Protein AF-A0A2V8S4T9-F1 (afdb_monomer)

Sequence (110 aa):
MSERDDIFDELIGADTDDTDEFEDEPEEDDDAETLALRTVVLRKREMIALLGLKHTTRGSMIVHVDPRQTLPVAKTYEDMDEAAHWFRRSLATSLDNGWRIVYDGAPLVG

Nearest PDB structures (foldseek):
  2fbl-assembly1_B  TM=5.834E-01  e=3.759E-01  Nitrosomonas europaea
  6hxv-assembly1_B  TM=7.032E-01  e=4.446E+00  Danio rerio
  4kr1-assembly1_A  TM=4.570E-01  e=1.695E+00  Saccharomyces cerevisiae S288C
  6dj8-assembly1_B  TM=3.539E-01  e=1.801E+00  Borreliella burgdorferi B31

Secondary structure (DSSP, 8-state):
--TTSHHHHHHH-SS--------------TT--EEEEEEEEEEETTEEEEEEEEEETTEEEEEEE-TTSSS-EEEEES-HHHHHHHHHHHHHHHHHTT-EEEEEESPP--

pLDDT: mean 81.59, std 20.74, range [39.41, 98.31]

Solvent-accessible surface area (backbone atoms only — not comparable to full-atom values): 6742 Å² total; per-residue (Å²): 137,69,87,68,64,50,62,62,46,63,77,69,62,82,81,80,75,93,71,97,75,94,80,75,75,79,74,81,67,85,79,57,54,75,75,47,59,41,32,32,34,32,37,44,91,96,44,63,29,40,44,36,40,42,33,36,80,81,24,17,36,41,39,38,41,47,81,90,46,97,61,71,47,74,49,78,32,75,45,60,68,60,44,54,50,53,50,53,48,56,49,52,54,40,43,77,71,61,35,38,81,80,42,76,42,62,76,89,82,132

Structure (mmCIF, N/CA/C/O backbone):
data_AF-A0A2V8S4T9-F1
#
_entry.id   AF-A0A2V8S4T9-F1
#
loop_
_atom_site.group_PDB
_atom_site.id
_atom_site.type_symbol
_atom_site.label_atom_id
_atom_site.label_alt_id
_atom_site.label_comp_id
_atom_site.label_asym_id
_atom_site.label_entity_id
_atom_site.label_seq_id
_atom_site.pdbx_PDB_ins_code
_atom_site.Cartn_x
_atom_site.Cartn_y
_atom_site.Cartn_z
_atom_site.occupancy
_atom_site.B_iso_or_equiv
_atom_site.auth_seq_id
_atom_site.auth_comp_id
_atom_site.auth_asym_id
_atom_site.auth_atom_id
_atom_site.pdbx_PDB_model_num
ATOM 1 N N . MET A 1 1 ? 6.998 11.616 25.279 1.00 40.19 1 MET A N 1
ATOM 2 C CA . MET A 1 1 ? 6.702 12.159 23.940 1.00 40.19 1 MET A CA 1
ATOM 3 C C . MET A 1 1 ? 7.511 11.295 23.000 1.00 40.19 1 MET A C 1
ATOM 5 O O . MET A 1 1 ? 8.685 11.106 23.274 1.00 40.19 1 MET A O 1
ATOM 9 N N . SER A 1 2 ? 6.817 10.527 22.165 1.00 47.06 2 SER A N 1
ATOM 10 C CA . SER A 1 2 ? 7.285 9.240 21.642 1.00 47.06 2 SER A CA 1
ATOM 11 C C . SER A 1 2 ? 8.045 9.440 20.336 1.00 47.06 2 SER A C 1
ATOM 13 O O . SER A 1 2 ? 7.452 9.951 19.399 1.00 47.06 2 SER A O 1
ATOM 15 N N . GLU A 1 3 ? 9.265 8.909 20.259 1.00 48.66 3 GLU A N 1
ATOM 16 C CA . GLU A 1 3 ? 10.165 8.812 19.085 1.00 48.66 3 GLU A CA 1
ATOM 17 C C . GLU A 1 3 ? 9.567 8.039 17.873 1.00 48.66 3 GLU A C 1
ATOM 19 O O . GLU A 1 3 ? 10.285 7.520 17.027 1.00 48.66 3 GLU A O 1
ATOM 24 N N . ARG A 1 4 ? 8.239 7.847 17.817 1.00 49.25 4 ARG A N 1
ATOM 25 C CA . ARG A 1 4 ? 7.522 7.054 16.795 1.00 49.25 4 ARG A CA 1
ATOM 26 C C . ARG A 1 4 ? 6.789 7.898 15.764 1.00 49.25 4 ARG A C 1
ATOM 28 O O . ARG A 1 4 ? 6.525 7.379 14.684 1.00 49.25 4 ARG A O 1
ATOM 35 N N . ASP A 1 5 ? 6.449 9.136 16.110 1.00 47.00 5 ASP A N 1
ATOM 36 C CA . ASP A 1 5 ? 5.884 10.088 15.150 1.00 47.00 5 ASP A CA 1
ATOM 37 C C . ASP A 1 5 ? 7.003 10.670 14.262 1.00 47.00 5 ASP A C 1
ATOM 39 O O . ASP A 1 5 ? 6.775 10.962 13.092 1.00 47.00 5 ASP A O 1
ATOM 43 N N . ASP A 1 6 ? 8.246 10.660 14.759 1.00 48.34 6 ASP A N 1
ATOM 44 C CA . ASP A 1 6 ? 9.423 11.156 14.043 1.00 48.34 6 ASP A CA 1
ATOM 45 C C . ASP A 1 6 ? 9.797 10.301 12.821 1.00 48.34 6 ASP A C 1
ATOM 47 O O . ASP A 1 6 ? 10.303 10.834 11.853 1.00 48.34 6 ASP A O 1
ATOM 51 N N . ILE A 1 7 ? 9.514 8.992 12.781 1.00 57.38 7 ILE A N 1
ATOM 52 C CA . ILE A 1 7 ? 9.980 8.131 11.667 1.00 57.38 7 ILE A CA 1
ATOM 53 C C . ILE A 1 7 ? 9.229 8.411 10.354 1.00 57.38 7 ILE A C 1
ATOM 55 O O . ILE A 1 7 ? 9.786 8.236 9.270 1.00 57.38 7 ILE A O 1
ATOM 59 N N . PHE A 1 8 ? 7.957 8.813 10.433 1.00 53.16 8 PHE A N 1
ATOM 60 C CA . PHE A 1 8 ? 7.180 9.179 9.246 1.00 53.16 8 PHE A CA 1
ATOM 61 C C . PHE A 1 8 ? 7.429 10.634 8.839 1.00 53.16 8 PHE A C 1
ATOM 63 O O . PHE A 1 8 ? 7.501 10.893 7.641 1.00 53.16 8 PHE A O 1
ATOM 70 N N . ASP A 1 9 ? 7.653 11.537 9.797 1.00 53.22 9 ASP A N 1
ATOM 71 C CA . ASP A 1 9 ? 8.036 12.926 9.516 1.00 53.22 9 ASP A CA 1
ATOM 72 C C . ASP A 1 9 ? 9.494 13.047 9.028 1.00 53.22 9 ASP A C 1
ATOM 74 O O . ASP A 1 9 ? 9.771 13.830 8.131 1.00 53.22 9 ASP A O 1
ATOM 78 N N . GLU A 1 10 ? 10.431 12.231 9.510 1.00 49.25 10 GLU A N 1
ATOM 79 C CA . GLU A 1 10 ? 11.843 12.224 9.081 1.00 49.25 10 GLU A CA 1
ATOM 80 C C . GLU A 1 10 ? 12.016 11.633 7.671 1.00 49.25 10 GLU A C 1
ATOM 82 O O . GLU A 1 10 ? 12.895 12.048 6.920 1.00 49.25 10 GLU A O 1
ATOM 87 N N . LEU A 1 11 ? 11.149 10.697 7.266 1.00 55.53 11 LEU A N 1
ATOM 88 C CA . LEU A 1 11 ? 11.171 10.105 5.922 1.00 55.53 11 LEU A CA 1
ATOM 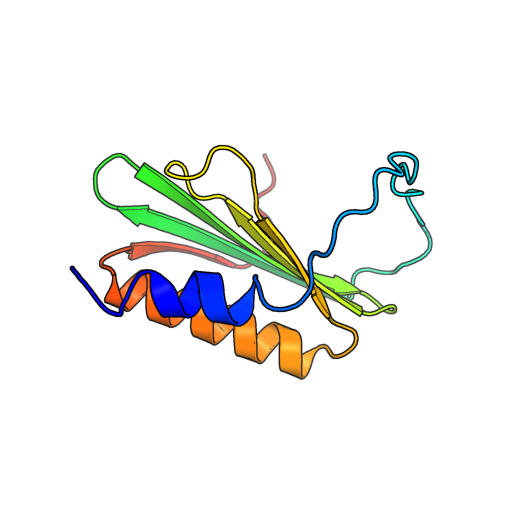89 C C . LEU A 1 11 ? 10.446 10.968 4.868 1.00 55.53 11 LEU A C 1
ATOM 91 O O . LEU A 1 11 ? 10.601 10.722 3.669 1.00 55.53 11 LEU A O 1
ATOM 95 N N . ILE A 1 12 ? 9.631 11.937 5.304 1.00 56.91 12 ILE A N 1
ATOM 96 C CA . ILE A 1 12 ? 8.766 12.765 4.441 1.00 56.91 12 ILE A CA 1
ATOM 97 C C . ILE A 1 12 ? 9.119 14.266 4.515 1.00 56.91 12 ILE A C 1
ATOM 99 O O . ILE A 1 12 ? 8.806 14.998 3.585 1.00 56.91 12 ILE A O 1
ATOM 103 N N . GLY A 1 13 ? 9.811 14.732 5.557 1.00 47.34 13 GLY A N 1
ATOM 104 C CA . GLY A 1 13 ? 9.992 16.154 5.883 1.00 47.34 13 GLY A CA 1
ATOM 105 C C . GLY A 1 13 ? 11.403 16.730 5.721 1.00 47.34 13 GLY A C 1
ATOM 106 O O . GLY A 1 13 ? 11.688 17.768 6.310 1.00 47.34 13 GLY A O 1
ATOM 107 N N . ALA A 1 14 ? 12.293 16.103 4.949 1.00 45.88 14 ALA A N 1
ATOM 108 C CA . ALA A 1 14 ? 13.651 16.611 4.708 1.00 45.88 14 ALA A CA 1
ATOM 109 C C . ALA A 1 14 ? 13.870 17.108 3.262 1.00 45.88 14 ALA A C 1
ATOM 111 O O . ALA A 1 14 ? 14.856 16.722 2.648 1.00 45.88 14 ALA A O 1
ATOM 112 N N . ASP A 1 15 ? 12.913 17.877 2.717 1.00 42.41 15 ASP A N 1
ATOM 113 C CA . ASP A 1 15 ? 13.105 18.952 1.710 1.00 42.41 15 ASP A CA 1
ATOM 114 C C . ASP A 1 15 ? 11.741 19.444 1.174 1.00 42.41 15 ASP A C 1
ATOM 116 O O . ASP A 1 15 ? 11.355 19.201 0.034 1.00 42.41 15 ASP A O 1
ATOM 120 N N . THR A 1 16 ? 10.981 20.160 2.000 1.00 48.69 16 THR A N 1
ATOM 121 C CA . THR A 1 16 ? 9.928 21.061 1.492 1.00 48.69 16 THR A CA 1
ATOM 122 C C . THR A 1 16 ? 10.240 22.453 2.004 1.00 48.69 16 THR A C 1
ATOM 124 O O . THR A 1 16 ? 9.690 22.899 3.009 1.00 48.69 16 THR A O 1
ATOM 127 N N . ASP A 1 17 ? 11.216 23.077 1.345 1.00 40.94 17 ASP A N 1
ATOM 128 C CA . ASP A 1 17 ? 11.413 24.522 1.371 1.00 40.94 17 ASP A CA 1
ATOM 129 C C . ASP A 1 17 ? 10.325 25.162 0.493 1.00 40.94 17 ASP A C 1
ATOM 131 O O . ASP A 1 17 ? 9.975 24.640 -0.571 1.00 40.94 17 ASP A O 1
ATOM 135 N N . ASP A 1 18 ? 9.755 26.255 0.988 1.00 48.62 18 ASP A N 1
ATOM 136 C CA . ASP A 1 18 ? 8.637 26.998 0.411 1.00 48.62 18 ASP A CA 1
ATOM 137 C C . ASP A 1 18 ? 8.810 27.272 -1.096 1.00 48.62 18 ASP A C 1
ATOM 139 O O . ASP A 1 18 ? 9.625 28.101 -1.503 1.00 48.62 18 ASP A O 1
ATOM 143 N N . THR A 1 19 ? 7.975 26.650 -1.933 1.00 39.41 19 THR A N 1
ATOM 144 C CA . THR A 1 19 ? 7.653 27.160 -3.275 1.00 39.41 19 THR A CA 1
ATOM 145 C C . THR A 1 19 ? 6.160 26.997 -3.559 1.00 39.41 19 THR A C 1
ATOM 147 O O . THR A 1 19 ? 5.669 25.927 -3.908 1.00 39.41 19 THR A O 1
ATOM 150 N N . ASP A 1 20 ? 5.436 28.105 -3.382 1.00 53.03 20 ASP A N 1
ATOM 151 C CA . ASP A 1 20 ? 4.157 28.382 -4.032 1.00 53.03 20 ASP A CA 1
ATOM 152 C C . ASP A 1 20 ? 4.344 28.347 -5.562 1.00 53.03 20 ASP A C 1
ATOM 154 O O . ASP A 1 20 ? 4.781 29.330 -6.158 1.00 53.03 20 ASP A O 1
ATOM 158 N N . GLU A 1 21 ? 3.988 27.232 -6.198 1.00 43.72 21 GLU A N 1
ATOM 159 C CA . GLU A 1 21 ? 3.552 27.178 -7.600 1.00 43.72 21 GLU A CA 1
ATOM 160 C C . GLU A 1 21 ? 2.604 25.976 -7.769 1.00 43.72 21 GLU A C 1
ATOM 162 O O . GLU A 1 21 ? 2.990 24.851 -8.072 1.00 43.72 21 GLU A O 1
ATOM 167 N N . PHE A 1 22 ? 1.321 26.211 -7.482 1.00 54.59 22 PHE A N 1
ATOM 168 C CA . PHE A 1 22 ? 0.238 25.332 -7.911 1.00 54.59 22 PHE A CA 1
ATOM 169 C C . PHE A 1 22 ? -0.040 25.607 -9.390 1.00 54.59 22 PHE A C 1
ATOM 171 O O . PHE A 1 22 ? -0.603 26.654 -9.686 1.00 54.59 22 PHE A O 1
ATOM 178 N N . GLU A 1 23 ? 0.326 24.681 -10.277 1.00 49.75 23 GLU A N 1
ATOM 179 C CA . GLU A 1 23 ? -0.395 24.336 -11.519 1.00 49.75 23 GLU A CA 1
ATOM 180 C C . GLU A 1 23 ? 0.358 23.210 -12.253 1.00 49.75 23 GLU A C 1
ATOM 182 O O . GLU A 1 23 ? 0.914 23.405 -13.322 1.00 49.75 23 GLU A O 1
ATOM 187 N N . ASP A 1 24 ? 0.353 22.008 -11.680 1.00 50.53 24 ASP A N 1
ATOM 188 C CA . ASP A 1 24 ? 0.405 20.790 -12.491 1.00 50.53 24 ASP A CA 1
ATOM 189 C C . ASP A 1 24 ? -0.897 20.040 -12.196 1.00 50.53 24 ASP A C 1
ATOM 191 O O . ASP A 1 24 ? -1.013 19.281 -11.228 1.00 50.53 24 ASP A O 1
ATOM 195 N N . GLU A 1 25 ? -1.933 20.308 -12.998 1.00 50.50 25 GLU A N 1
ATOM 196 C CA . GLU A 1 25 ? -2.965 19.291 -13.189 1.00 50.50 25 GLU A CA 1
ATOM 197 C C . GLU A 1 25 ? -2.221 18.034 -13.654 1.00 50.50 25 GLU A C 1
ATOM 199 O O . GLU A 1 25 ? -1.438 18.135 -14.600 1.00 50.50 25 GLU A O 1
ATOM 204 N N . PRO A 1 26 ? -2.381 16.867 -13.003 1.00 51.97 26 PRO A N 1
ATOM 205 C CA . PRO A 1 26 ? -1.759 15.664 -13.516 1.00 51.97 26 PRO A CA 1
ATOM 206 C C . PRO A 1 26 ? -2.346 15.433 -14.905 1.00 51.97 26 PRO A C 1
ATOM 208 O O . PRO A 1 26 ? -3.514 15.058 -15.021 1.00 51.97 26 PRO A O 1
ATOM 211 N N . GLU A 1 27 ? -1.557 15.695 -15.950 1.00 51.06 27 GLU A N 1
ATOM 212 C CA . GLU A 1 27 ? -1.869 15.209 -17.283 1.00 51.06 27 GLU A CA 1
ATOM 213 C C . GLU A 1 27 ? -2.131 13.711 -17.110 1.00 51.06 27 GLU A C 1
ATOM 215 O O . GLU A 1 27 ? -1.272 12.965 -16.623 1.00 51.06 27 GLU A O 1
ATOM 220 N N . GLU A 1 28 ? -3.360 13.274 -17.397 1.00 51.06 28 GLU A N 1
ATOM 221 C CA . GLU A 1 28 ? -3.661 11.856 -17.539 1.00 51.06 28 GLU A CA 1
ATOM 222 C C . GLU A 1 28 ? -2.854 11.375 -18.744 1.00 51.06 28 GLU A C 1
ATOM 224 O O . GLU A 1 28 ? -3.297 11.416 -19.889 1.00 51.06 28 GLU A O 1
ATOM 229 N N . ASP A 1 29 ? -1.605 11.008 -18.476 1.00 47.97 29 ASP A N 1
ATOM 230 C CA . ASP A 1 29 ? -0.649 10.523 -19.454 1.00 47.97 29 ASP A CA 1
ATOM 231 C C . ASP A 1 29 ? -1.047 9.067 -19.765 1.00 47.97 29 ASP A C 1
ATOM 233 O O . ASP A 1 29 ? -0.519 8.094 -19.210 1.00 47.97 29 ASP A O 1
ATOM 237 N N . ASP A 1 30 ? -2.091 8.948 -20.591 1.00 54.88 30 ASP A N 1
ATOM 238 C CA . ASP A 1 30 ? -2.887 7.750 -20.912 1.00 54.88 30 ASP A CA 1
ATOM 239 C C . ASP A 1 30 ? -2.073 6.643 -21.632 1.00 54.88 30 ASP A C 1
ATOM 241 O O . ASP A 1 30 ? -2.577 5.561 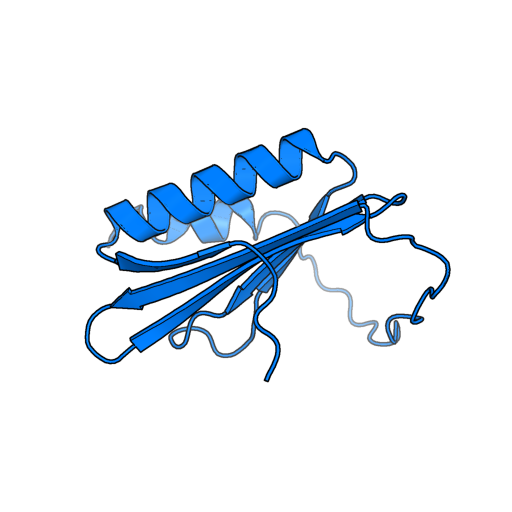-21.929 1.00 54.88 30 ASP A O 1
ATOM 245 N N . ASP A 1 31 ? -0.775 6.878 -21.864 1.00 60.25 31 ASP A N 1
ATOM 246 C CA . ASP A 1 31 ? 0.158 5.956 -22.524 1.00 60.25 31 ASP A CA 1
ATOM 247 C C . ASP A 1 31 ? 0.920 5.032 -21.546 1.00 60.25 31 ASP A C 1
ATOM 249 O O . ASP A 1 31 ? 1.611 4.094 -21.962 1.00 60.25 31 ASP A O 1
ATOM 253 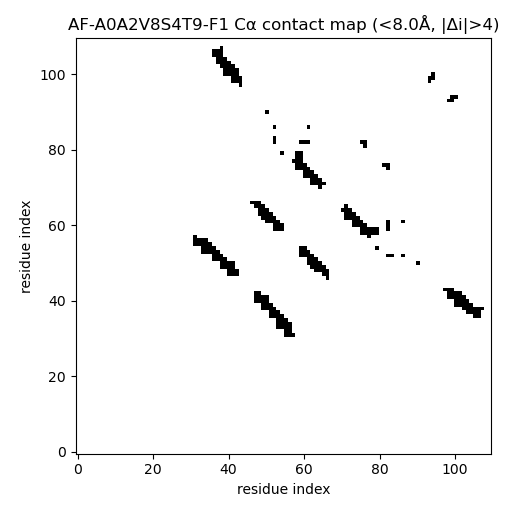N N . ALA A 1 32 ? 0.838 5.265 -20.230 1.00 68.38 32 ALA A N 1
ATOM 254 C CA . ALA A 1 32 ? 1.533 4.438 -19.241 1.00 68.38 32 ALA A CA 1
ATOM 255 C C . ALA A 1 32 ? 0.777 3.125 -18.956 1.00 68.38 32 ALA A C 1
ATOM 257 O O . ALA A 1 32 ? -0.086 3.048 -18.076 1.00 68.38 32 ALA A O 1
ATOM 258 N N . GLU A 1 33 ? 1.150 2.056 -19.662 1.00 83.25 33 GLU A N 1
ATOM 259 C CA . GLU A 1 33 ? 0.571 0.726 -19.456 1.00 83.25 33 GLU A CA 1
ATOM 260 C C . GLU A 1 33 ? 0.766 0.247 -18.005 1.00 83.25 33 GLU A C 1
ATOM 262 O O . GLU A 1 33 ? 1.862 0.296 -17.434 1.00 83.25 33 GLU A O 1
ATOM 267 N N . THR A 1 34 ? -0.325 -0.209 -17.383 1.00 86.00 34 THR A N 1
ATOM 268 C CA . THR A 1 34 ? -0.294 -0.720 -16.011 1.00 86.00 34 THR A CA 1
ATOM 269 C C . THR A 1 34 ? 0.153 -2.175 -15.999 1.00 86.00 34 THR A C 1
ATOM 271 O O . THR A 1 34 ? -0.501 -3.042 -16.568 1.00 86.00 34 THR A O 1
ATOM 274 N N . LEU A 1 35 ? 1.247 -2.444 -15.292 1.00 88.38 35 LEU A N 1
ATOM 275 C CA . LEU A 1 35 ? 1.866 -3.765 -15.217 1.00 88.38 35 LEU A CA 1
ATOM 276 C C . LEU A 1 35 ? 1.298 -4.599 -14.069 1.00 88.38 35 LEU A C 1
ATOM 278 O O . LEU A 1 35 ? 1.090 -5.803 -14.208 1.00 88.38 35 LEU A O 1
ATOM 282 N N . ALA A 1 36 ? 1.048 -3.968 -12.922 1.00 89.56 36 ALA A N 1
ATOM 283 C CA . ALA A 1 36 ? 0.482 -4.638 -11.760 1.00 89.56 36 ALA A CA 1
ATOM 284 C C . ALA A 1 36 ? -0.199 -3.645 -10.817 1.00 89.56 36 ALA A C 1
ATOM 286 O O . ALA A 1 36 ? 0.253 -2.515 -10.638 1.00 89.56 36 ALA A O 1
ATOM 287 N N . LEU A 1 37 ? -1.265 -4.103 -10.166 1.00 93.62 37 LEU A N 1
ATOM 288 C CA . LEU A 1 37 ? -1.928 -3.395 -9.080 1.00 93.62 37 LEU A CA 1
ATOM 289 C C . LEU A 1 37 ? -2.136 -4.341 -7.904 1.00 93.62 37 LEU A C 1
ATOM 291 O O . LEU A 1 37 ? -2.532 -5.495 -8.082 1.00 93.62 37 LEU A O 1
ATOM 295 N N . ARG A 1 38 ? -1.926 -3.823 -6.700 1.00 96.00 38 ARG A N 1
ATOM 296 C CA . ARG A 1 38 ? -2.242 -4.507 -5.452 1.00 96.00 38 ARG A CA 1
ATOM 297 C C . ARG A 1 38 ? -2.949 -3.549 -4.511 1.00 96.00 38 ARG A C 1
ATOM 299 O O . ARG A 1 38 ? -2.509 -2.419 -4.319 1.00 96.00 38 ARG A O 1
ATOM 306 N N . THR A 1 39 ? -4.017 -4.019 -3.892 1.00 97.12 39 THR A N 1
ATOM 307 C CA . THR A 1 39 ? -4.821 -3.263 -2.939 1.00 97.12 39 THR A CA 1
ATOM 308 C C . THR A 1 39 ? -4.903 -4.036 -1.638 1.00 97.12 39 THR A C 1
ATOM 310 O O . THR A 1 39 ? -5.261 -5.212 -1.622 1.00 97.12 39 THR A O 1
ATOM 313 N N . VAL A 1 40 ? -4.601 -3.356 -0.538 1.00 98.19 40 VAL A N 1
ATOM 314 C CA . VAL A 1 40 ? -4.767 -3.867 0.817 1.00 98.19 40 VAL A CA 1
ATOM 315 C C . VAL A 1 40 ? -5.751 -2.974 1.551 1.00 98.19 40 VAL A C 1
ATOM 317 O O . VAL A 1 40 ? -5.576 -1.759 1.614 1.00 98.19 40 VAL A O 1
ATOM 320 N N . VAL A 1 41 ? -6.777 -3.584 2.133 1.00 98.00 41 VAL A N 1
ATOM 321 C CA . VAL A 1 41 ? -7.713 -2.904 3.027 1.00 98.00 41 VAL A CA 1
ATOM 322 C C . VAL A 1 41 ? -7.403 -3.334 4.451 1.00 98.00 41 VAL A C 1
ATOM 324 O O . VAL A 1 41 ? -7.310 -4.526 4.765 1.00 98.00 41 VAL A O 1
ATOM 327 N N . LEU A 1 42 ? -7.247 -2.344 5.318 1.00 98.31 42 LEU A N 1
ATOM 328 C CA . LEU A 1 42 ? -6.872 -2.492 6.711 1.00 98.31 42 LEU A CA 1
ATOM 329 C C . LEU A 1 42 ? -8.024 -2.035 7.603 1.00 98.31 42 LEU A C 1
ATOM 331 O O . LEU A 1 42 ? -8.691 -1.044 7.322 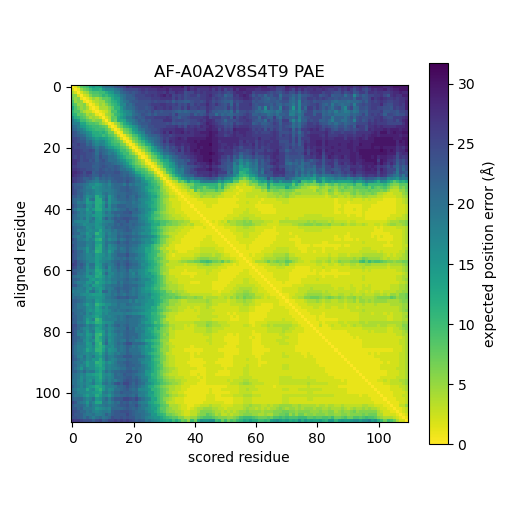1.00 98.31 42 LEU A O 1
ATOM 335 N N . ARG A 1 43 ? -8.232 -2.728 8.722 1.00 98.25 43 ARG A N 1
ATOM 336 C CA . ARG A 1 43 ? -9.201 -2.348 9.752 1.00 98.25 43 ARG A CA 1
ATOM 337 C C . ARG A 1 43 ? -8.537 -2.219 11.114 1.00 98.25 43 ARG A C 1
ATOM 339 O O . ARG A 1 43 ? -7.767 -3.089 11.524 1.00 98.25 43 ARG A O 1
ATOM 346 N N . LYS A 1 44 ? -8.910 -1.180 11.860 1.00 97.50 44 LYS A N 1
ATOM 347 C CA . LYS A 1 44 ? -8.571 -1.013 13.278 1.00 97.50 44 LYS A CA 1
ATOM 348 C C . LYS A 1 44 ? -9.762 -0.415 14.019 1.00 97.50 44 LYS A C 1
ATOM 350 O O . LYS A 1 44 ? -10.087 0.754 13.844 1.00 97.50 44 LYS A O 1
ATOM 355 N N . ARG A 1 45 ? -10.402 -1.214 14.883 1.00 95.81 45 ARG A N 1
ATOM 356 C CA . ARG A 1 45 ? -11.688 -0.863 15.525 1.00 95.81 45 ARG A CA 1
ATOM 357 C C . ARG A 1 45 ? -12.751 -0.560 14.450 1.00 95.81 45 ARG A C 1
ATOM 359 O O . ARG A 1 45 ? -12.972 -1.406 13.586 1.00 95.81 45 ARG A O 1
ATOM 366 N N . GLU A 1 46 ? -13.343 0.631 14.481 1.00 96.06 46 GLU A N 1
ATOM 367 C CA . GLU A 1 46 ? -14.331 1.121 13.508 1.00 96.06 46 GLU A CA 1
ATOM 368 C C . GLU A 1 46 ? -13.698 1.908 12.344 1.00 96.06 46 GLU A C 1
ATOM 370 O O . GLU A 1 46 ? -14.408 2.487 11.532 1.00 96.06 46 GLU A O 1
ATOM 375 N N . MET A 1 47 ? -12.363 1.940 12.249 1.00 97.38 47 MET A N 1
ATOM 376 C CA . MET A 1 47 ? -11.640 2.622 11.171 1.00 97.38 47 MET A CA 1
ATOM 377 C C . MET A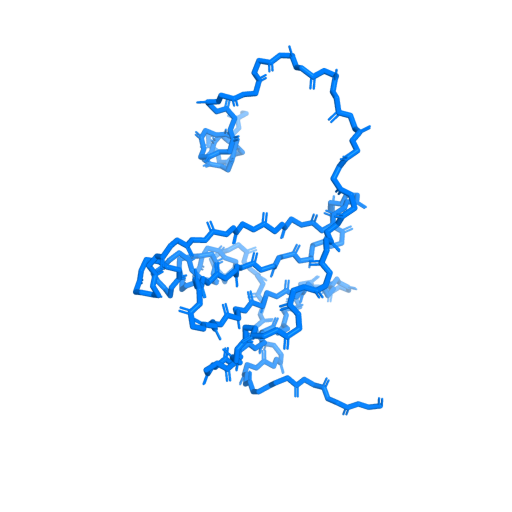 1 47 ? -11.251 1.648 10.060 1.00 97.38 47 MET A C 1
ATOM 379 O O . MET A 1 47 ? -10.811 0.527 10.341 1.00 97.38 47 MET A O 1
ATOM 383 N N . ILE A 1 48 ? -11.344 2.123 8.818 1.00 97.38 48 ILE A N 1
ATOM 384 C CA . ILE A 1 48 ? -10.878 1.444 7.607 1.00 97.38 48 ILE A CA 1
ATOM 385 C C . ILE A 1 48 ? -9.814 2.313 6.943 1.00 97.38 48 ILE A C 1
ATOM 387 O O . ILE A 1 48 ? -10.033 3.507 6.777 1.00 97.38 48 ILE A O 1
ATOM 391 N N . ALA A 1 49 ? -8.693 1.706 6.572 1.00 97.44 49 ALA A N 1
ATOM 392 C CA . ALA A 1 49 ? -7.622 2.324 5.802 1.00 97.44 49 ALA A CA 1
ATOM 393 C C . ALA A 1 49 ? -7.346 1.508 4.533 1.00 97.44 49 ALA A C 1
ATOM 395 O O . ALA A 1 49 ? -7.671 0.318 4.465 1.00 97.44 49 ALA A O 1
ATOM 396 N N . LEU A 1 50 ? -6.740 2.144 3.536 1.00 97.25 50 LEU A N 1
ATOM 397 C CA . LEU A 1 50 ? -6.366 1.524 2.268 1.00 97.25 50 LEU A CA 1
ATOM 398 C C . LEU A 1 50 ? -4.888 1.770 1.986 1.00 97.25 50 LEU A C 1
ATOM 400 O O . LEU A 1 50 ? -4.398 2.882 2.151 1.00 97.25 50 LEU A O 1
ATOM 404 N N . LEU A 1 51 ? -4.195 0.733 1.527 1.00 97.19 51 LEU A N 1
ATOM 405 C CA . LEU A 1 51 ? -2.838 0.814 1.008 1.00 97.19 51 LEU A CA 1
ATOM 406 C C . LEU A 1 51 ? -2.817 0.194 -0.392 1.00 97.19 51 LEU A C 1
ATOM 408 O O . LEU A 1 51 ? -3.124 -0.985 -0.565 1.00 97.19 51 LEU A O 1
ATOM 412 N N . GLY A 1 52 ? -2.486 0.994 -1.396 1.00 96.81 52 GLY A N 1
ATOM 413 C CA . GLY A 1 52 ? -2.412 0.603 -2.798 1.00 96.81 52 GLY A CA 1
ATOM 414 C C . GLY A 1 52 ? -0.982 0.653 -3.322 1.00 96.81 52 GLY A C 1
ATOM 415 O O . GLY A 1 52 ? -0.199 1.504 -2.912 1.00 96.81 52 GLY A O 1
ATOM 416 N N . LEU A 1 53 ? -0.662 -0.251 -4.243 1.00 97.25 53 LEU A N 1
ATOM 417 C CA . LEU A 1 53 ? 0.556 -0.250 -5.046 1.00 97.25 53 LEU A CA 1
ATOM 418 C C . LEU A 1 53 ? 0.161 -0.381 -6.514 1.00 97.25 53 LEU A C 1
ATOM 420 O O . LEU A 1 53 ? -0.556 -1.316 -6.874 1.00 97.25 53 LEU A O 1
ATOM 424 N N . LYS A 1 54 ? 0.635 0.541 -7.347 1.00 95.69 54 LYS A N 1
ATOM 425 C CA . LYS A 1 54 ? 0.487 0.514 -8.804 1.00 95.69 54 LYS A CA 1
ATOM 426 C C . LYS A 1 54 ? 1.878 0.502 -9.428 1.00 95.69 54 LYS A C 1
ATOM 428 O O . LYS A 1 54 ? 2.700 1.347 -9.094 1.00 95.69 54 LYS A O 1
ATOM 433 N N . HIS A 1 55 ? 2.116 -0.429 -10.340 1.00 95.81 55 HIS A N 1
ATOM 434 C CA . HIS A 1 55 ? 3.294 -0.471 -11.200 1.00 95.81 55 HIS A CA 1
ATOM 435 C C . HIS A 1 55 ? 2.870 -0.167 -12.633 1.00 95.81 55 HIS A C 1
ATOM 437 O O . HIS A 1 55 ? 1.904 -0.750 -13.131 1.00 95.81 55 HIS A O 1
ATOM 443 N N . THR A 1 56 ? 3.596 0.717 -13.302 1.00 94.31 56 THR A N 1
ATOM 444 C CA . THR A 1 56 ? 3.425 1.054 -14.717 1.00 94.31 56 THR A CA 1
ATOM 445 C C . THR A 1 56 ? 4.757 0.928 -15.447 1.00 94.31 56 THR A C 1
ATOM 447 O O . THR A 1 56 ? 5.801 0.707 -14.837 1.00 94.31 56 THR A O 1
ATOM 450 N N . THR A 1 57 ? 4.741 1.091 -16.765 1.00 92.00 57 THR A N 1
ATOM 451 C CA . THR A 1 57 ? 5.961 1.138 -17.586 1.00 92.00 57 THR A CA 1
ATOM 452 C C . THR A 1 57 ? 6.881 2.323 -17.279 1.00 92.00 57 THR A C 1
ATOM 454 O O . THR A 1 57 ? 8.050 2.281 -17.655 1.00 92.00 57 THR A O 1
ATOM 457 N N . ARG A 1 58 ? 6.387 3.369 -16.602 1.00 89.25 58 ARG A N 1
ATOM 458 C CA . ARG A 1 58 ? 7.135 4.608 -16.311 1.00 89.25 58 ARG A CA 1
ATOM 459 C C . ARG A 1 58 ? 7.561 4.738 -14.850 1.00 89.25 58 ARG A C 1
ATOM 461 O O . ARG A 1 58 ? 8.278 5.670 -14.511 1.00 89.25 58 ARG A O 1
ATOM 468 N N . GLY A 1 59 ? 7.114 3.827 -13.992 1.00 92.81 59 GLY A N 1
ATOM 469 C CA . GLY A 1 59 ? 7.445 3.848 -12.577 1.00 92.81 59 GLY A CA 1
ATOM 470 C C . GLY A 1 59 ? 6.378 3.177 -11.732 1.00 92.81 59 GLY A C 1
ATOM 471 O O . GLY A 1 59 ? 5.543 2.407 -12.204 1.00 92.81 59 GLY A O 1
ATOM 472 N N . SER A 1 60 ? 6.418 3.460 -10.441 1.00 95.62 60 SER A N 1
ATOM 473 C CA . SER A 1 60 ? 5.539 2.857 -9.450 1.00 95.62 60 SER A CA 1
ATOM 474 C C . SER A 1 60 ? 5.001 3.903 -8.495 1.00 95.62 60 SER A C 1
ATOM 476 O O . SER A 1 60 ? 5.611 4.943 -8.278 1.00 95.62 60 SER A O 1
ATOM 478 N N . MET A 1 61 ? 3.854 3.624 -7.895 1.00 96.44 61 MET A N 1
ATOM 479 C CA . MET A 1 61 ? 3.227 4.518 -6.935 1.00 96.44 61 MET A CA 1
ATOM 480 C C . MET A 1 61 ? 2.631 3.720 -5.785 1.00 96.44 61 MET A C 1
ATOM 482 O O . MET A 1 61 ? 1.953 2.713 -5.998 1.00 96.44 61 MET A O 1
ATOM 486 N N . ILE A 1 62 ? 2.860 4.200 -4.567 1.00 97.06 62 ILE A N 1
ATOM 487 C CA . ILE A 1 62 ? 2.161 3.754 -3.366 1.00 97.06 62 ILE A CA 1
ATOM 488 C C . ILE A 1 62 ? 1.147 4.827 -2.993 1.00 97.06 62 ILE A C 1
ATOM 490 O O 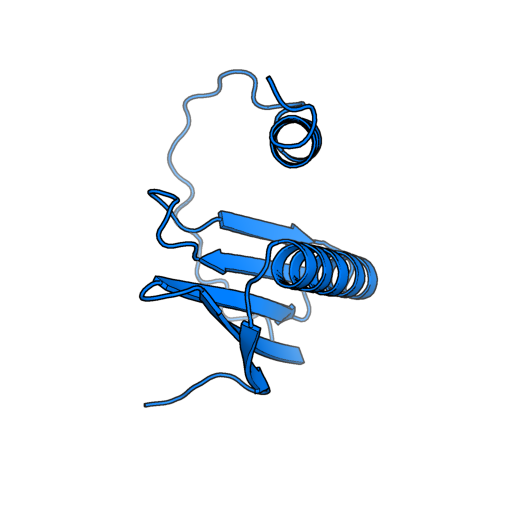. ILE A 1 62 ? 1.494 6.003 -2.934 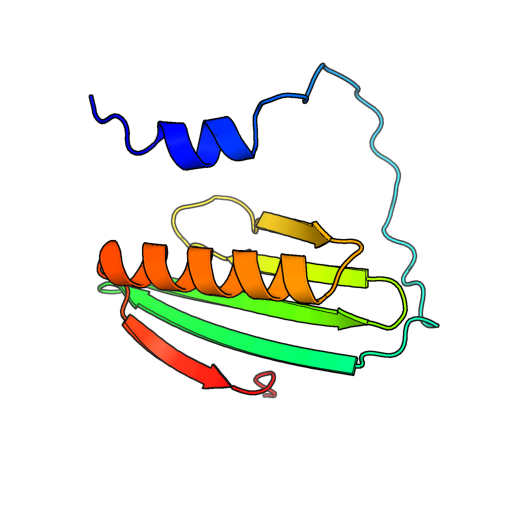1.00 97.06 62 ILE A O 1
ATOM 494 N N . VAL A 1 63 ? -0.084 4.419 -2.702 1.00 96.56 63 VAL A N 1
ATOM 495 C CA . VAL A 1 63 ? -1.136 5.306 -2.190 1.00 96.56 63 VAL A CA 1
ATOM 496 C C . VAL A 1 63 ? -1.602 4.790 -0.840 1.00 96.56 63 VAL A C 1
ATOM 498 O O . VAL A 1 63 ? -1.892 3.605 -0.690 1.00 96.56 63 VAL A O 1
ATOM 501 N N . HIS A 1 64 ? -1.692 5.671 0.145 1.00 95.75 64 HIS A N 1
ATOM 502 C CA . HIS A 1 64 ? -2.163 5.371 1.485 1.00 95.75 64 HIS A CA 1
ATOM 503 C C . HIS A 1 64 ? -3.318 6.302 1.854 1.00 95.75 64 HIS A C 1
ATOM 505 O O . HIS A 1 64 ? -3.204 7.523 1.779 1.00 95.75 64 HIS A O 1
ATOM 511 N N . VAL A 1 65 ? -4.436 5.711 2.265 1.00 96.00 65 VAL A N 1
ATOM 512 C CA . VAL A 1 65 ? -5.616 6.421 2.756 1.00 96.00 65 VAL A CA 1
ATOM 513 C C . VAL A 1 65 ? -5.839 5.990 4.197 1.00 96.00 65 VAL A C 1
ATOM 515 O O . VAL A 1 65 ? -6.283 4.869 4.450 1.00 96.00 65 VAL A O 1
ATOM 518 N N . ASP A 1 66 ? -5.534 6.878 5.138 1.00 94.25 66 ASP A N 1
ATOM 519 C CA . ASP A 1 66 ? -5.765 6.669 6.565 1.00 94.25 66 ASP A CA 1
ATOM 520 C C . ASP A 1 66 ? -6.844 7.643 7.057 1.00 94.25 66 ASP A C 1
ATOM 522 O O . ASP A 1 66 ? -6.678 8.849 6.899 1.00 94.25 66 ASP A O 1
ATOM 526 N N . PRO A 1 67 ? -7.924 7.173 7.704 1.00 95.12 67 PRO A N 1
ATOM 527 C CA . PRO A 1 67 ? -9.009 8.041 8.167 1.00 95.12 67 PRO A CA 1
ATOM 528 C C . PRO A 1 67 ? -8.592 9.003 9.290 1.00 95.12 67 PRO A C 1
ATOM 530 O O . PRO A 1 67 ? -9.381 9.850 9.701 1.00 95.12 67 PRO A O 1
ATOM 533 N N . ARG A 1 68 ? -7.381 8.852 9.838 1.00 92.69 68 ARG A N 1
ATOM 534 C CA . ARG A 1 68 ? -6.791 9.775 10.817 1.00 92.69 68 ARG A CA 1
ATOM 535 C C . ARG A 1 68 ? -6.089 10.960 10.154 1.00 92.69 68 ARG A C 1
ATOM 537 O O . ARG A 1 68 ? -5.778 11.921 10.849 1.00 92.69 68 ARG A O 1
ATOM 544 N N . GLN A 1 69 ? -5.808 10.871 8.856 1.00 90.88 69 GLN A N 1
ATOM 545 C CA . GLN A 1 69 ? -5.196 11.928 8.059 1.00 90.88 69 GLN A CA 1
ATOM 546 C C . GLN A 1 69 ? -6.278 12.660 7.263 1.00 90.88 69 GLN A C 1
ATOM 548 O O . GLN A 1 69 ? -7.268 12.065 6.841 1.00 90.88 69 GLN A O 1
ATOM 553 N N . THR A 1 70 ? -6.098 13.964 7.063 1.00 91.44 70 THR A N 1
ATOM 554 C CA . THR A 1 70 ? -7.071 14.792 6.334 1.00 91.44 70 THR A CA 1
ATOM 555 C C . THR A 1 70 ? -7.089 14.477 4.838 1.00 91.44 70 THR A C 1
ATOM 557 O O . THR A 1 70 ? -8.139 14.572 4.208 1.00 91.44 70 THR A O 1
ATOM 560 N N . LEU A 1 71 ? -5.937 14.105 4.272 1.00 92.69 71 LEU A N 1
ATOM 561 C CA . LEU A 1 71 ? -5.755 13.834 2.848 1.00 92.69 71 LEU A CA 1
ATOM 562 C C . LEU A 1 71 ? -5.057 12.482 2.636 1.00 92.69 71 LEU A C 1
ATOM 564 O O . LEU A 1 71 ? -4.252 12.078 3.479 1.00 92.69 71 LEU A O 1
ATOM 568 N N . PRO A 1 72 ? -5.334 11.794 1.513 1.00 93.56 72 PRO A N 1
ATOM 569 C CA . PRO A 1 72 ? -4.523 10.672 1.058 1.00 93.56 72 PRO A CA 1
ATOM 570 C C . PRO A 1 72 ? -3.060 11.072 0.859 1.00 93.56 72 PRO A C 1
ATOM 572 O O . PRO A 1 72 ? -2.766 12.186 0.429 1.00 93.56 72 PRO A O 1
ATOM 575 N N . VAL A 1 73 ? -2.155 10.127 1.093 1.00 93.06 73 VAL A N 1
ATOM 576 C CA . VAL A 1 73 ? -0.726 10.279 0.810 1.00 93.06 73 VAL A CA 1
ATOM 577 C C . VAL A 1 73 ? -0.368 9.392 -0.372 1.00 93.06 73 VAL A C 1
ATOM 579 O O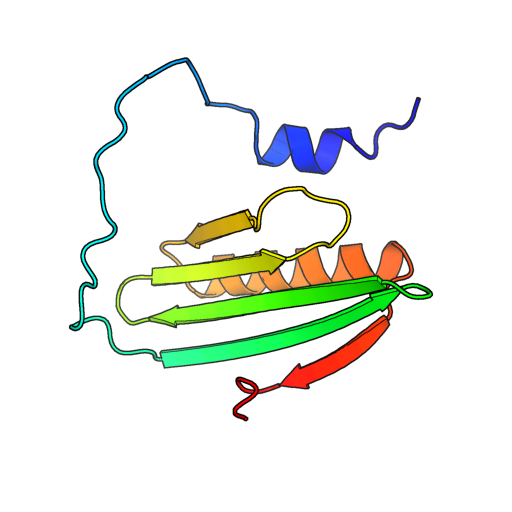 . VAL A 1 73 ? -0.668 8.198 -0.364 1.00 93.06 73 VAL A O 1
ATOM 582 N N . ALA A 1 74 ? 0.293 9.956 -1.376 1.00 94.75 74 ALA A N 1
ATOM 583 C CA . ALA A 1 74 ? 0.820 9.217 -2.515 1.00 94.75 74 ALA A CA 1
ATOM 584 C C . ALA A 1 74 ? 2.328 9.452 -2.633 1.00 94.75 74 ALA A C 1
ATOM 586 O O . ALA A 1 74 ? 2.804 10.560 -2.399 1.00 94.75 74 ALA A O 1
ATOM 587 N N . LYS A 1 75 ? 3.078 8.409 -2.994 1.00 94.06 75 LYS A N 1
ATOM 588 C CA . LYS A 1 75 ? 4.513 8.504 -3.273 1.00 94.06 75 LYS A CA 1
ATOM 589 C C . LYS A 1 75 ? 4.858 7.726 -4.530 1.00 94.06 75 LYS A C 1
ATOM 591 O O . LYS A 1 75 ? 4.502 6.551 -4.649 1.00 94.06 75 LYS A O 1
ATOM 596 N N . THR A 1 76 ? 5.540 8.393 -5.450 1.00 95.06 76 THR A N 1
ATOM 597 C CA . THR A 1 76 ? 6.059 7.818 -6.689 1.00 95.06 76 THR A CA 1
ATOM 598 C C . THR A 1 76 ? 7.477 7.299 -6.495 1.00 95.06 76 THR A C 1
ATOM 600 O O . THR A 1 76 ? 8.221 7.745 -5.623 1.00 95.06 76 THR A O 1
ATOM 603 N N . TYR A 1 77 ? 7.825 6.311 -7.304 1.00 94.31 77 TYR A N 1
ATOM 604 C CA . TYR A 1 77 ? 9.113 5.642 -7.325 1.00 94.31 77 TYR A CA 1
ATOM 605 C C . TYR A 1 77 ? 9.470 5.352 -8.777 1.00 94.31 77 TYR A C 1
ATOM 607 O O . TYR A 1 77 ? 8.610 4.931 -9.552 1.00 94.31 77 TYR A O 1
ATOM 615 N N . GLU A 1 78 ? 10.733 5.535 -9.136 1.00 93.25 78 GLU A N 1
ATOM 616 C CA . GLU A 1 78 ? 11.226 5.160 -10.464 1.00 93.25 78 GLU A CA 1
ATOM 617 C C . GLU A 1 78 ? 11.371 3.636 -10.582 1.00 93.25 78 GLU A C 1
ATOM 619 O O . GLU A 1 78 ? 11.030 3.049 -11.608 1.00 93.25 78 GLU A O 1
ATOM 624 N N . ASP A 1 79 ? 11.807 2.982 -9.501 1.00 92.69 79 ASP A N 1
ATOM 625 C CA . ASP A 1 79 ? 12.065 1.545 -9.454 1.00 92.69 79 ASP A CA 1
ATOM 626 C C . ASP A 1 79 ? 10.904 0.740 -8.836 1.00 92.69 79 ASP A C 1
ATOM 628 O O . ASP A 1 79 ? 10.314 1.102 -7.810 1.00 92.69 79 ASP A O 1
ATOM 632 N N . MET A 1 80 ? 10.571 -0.391 -9.468 1.00 94.06 80 MET A N 1
ATOM 633 C CA . MET A 1 80 ? 9.473 -1.259 -9.023 1.00 94.06 80 MET A CA 1
ATOM 634 C C . MET A 1 80 ? 9.814 -2.037 -7.752 1.00 94.06 80 MET A C 1
ATOM 636 O O . MET A 1 80 ? 8.940 -2.223 -6.898 1.00 94.06 80 MET A O 1
ATOM 640 N N . ASP A 1 81 ? 11.058 -2.491 -7.608 1.00 94.50 81 ASP A N 1
ATOM 641 C CA . ASP A 1 81 ? 11.484 -3.271 -6.448 1.00 94.50 81 ASP A CA 1
ATOM 642 C C . ASP A 1 81 ? 11.564 -2.390 -5.196 1.00 94.50 81 ASP A C 1
ATOM 644 O O . ASP A 1 81 ? 11.155 -2.818 -4.110 1.00 94.50 81 ASP A O 1
ATOM 648 N N . GLU A 1 82 ? 11.995 -1.137 -5.346 1.00 95.88 82 GLU A N 1
ATOM 649 C CA . GLU A 1 82 ? 11.977 -0.132 -4.289 1.00 95.88 82 GLU A CA 1
ATOM 650 C C . GLU A 1 82 ? 10.546 0.158 -3.817 1.00 95.88 82 GLU A C 1
ATOM 652 O O . GLU A 1 82 ? 10.260 0.085 -2.614 1.00 95.88 82 GLU A O 1
ATOM 657 N N . ALA A 1 83 ? 9.614 0.409 -4.741 1.00 96.25 83 ALA A N 1
ATOM 658 C CA . ALA A 1 83 ? 8.210 0.607 -4.390 1.00 96.25 83 ALA A CA 1
ATOM 659 C C . ALA A 1 83 ? 7.626 -0.626 -3.682 1.00 96.25 83 ALA A C 1
ATOM 661 O O . ALA A 1 83 ? 6.945 -0.510 -2.660 1.00 96.25 83 ALA A O 1
ATOM 662 N N . ALA A 1 84 ? 7.930 -1.832 -4.166 1.00 95.81 84 ALA A N 1
ATOM 663 C CA . ALA A 1 84 ? 7.490 -3.066 -3.526 1.00 95.81 84 ALA A CA 1
ATOM 664 C C . ALA A 1 84 ? 8.100 -3.246 -2.122 1.00 95.81 84 ALA A C 1
ATOM 666 O O . ALA A 1 84 ? 7.417 -3.732 -1.211 1.00 95.81 84 ALA A O 1
ATOM 667 N N . HIS A 1 85 ? 9.361 -2.854 -1.918 1.00 96.69 85 HIS A N 1
ATOM 668 C CA . HIS A 1 85 ? 10.019 -2.866 -0.613 1.00 96.69 85 HIS A CA 1
ATOM 669 C C . HIS A 1 85 ? 9.304 -1.939 0.374 1.00 96.69 85 HIS A C 1
ATOM 671 O O . HIS A 1 85 ? 8.886 -2.385 1.449 1.00 96.69 85 HIS A O 1
ATOM 677 N N . TRP A 1 86 ? 9.103 -0.675 -0.004 1.00 96.69 86 TRP A N 1
ATOM 678 C CA . TRP A 1 86 ? 8.444 0.308 0.852 1.00 96.69 86 TRP A CA 1
ATOM 679 C C . TRP A 1 86 ? 6.981 -0.030 1.108 1.00 96.69 86 TRP A C 1
ATOM 681 O O . TRP A 1 86 ? 6.521 0.104 2.238 1.00 96.69 86 TRP A O 1
ATOM 691 N N . PHE A 1 87 ? 6.271 -0.580 0.124 1.00 97.38 87 PHE A N 1
ATOM 692 C CA . PHE A 1 87 ? 4.908 -1.066 0.313 1.00 97.38 87 PHE A CA 1
ATOM 693 C C . PHE A 1 87 ? 4.835 -2.157 1.389 1.00 97.38 87 PHE A C 1
ATOM 695 O O . PHE A 1 87 ? 4.020 -2.079 2.310 1.00 97.38 87 PHE A O 1
ATOM 702 N N . ARG A 1 88 ? 5.715 -3.168 1.313 1.00 97.31 88 ARG A N 1
ATOM 703 C CA . ARG A 1 88 ? 5.783 -4.249 2.313 1.00 97.31 88 ARG A CA 1
ATOM 704 C C . ARG A 1 88 ? 6.137 -3.707 3.694 1.00 97.31 88 ARG A C 1
ATOM 706 O O . ARG A 1 88 ? 5.575 -4.175 4.681 1.00 97.31 88 ARG A O 1
ATOM 713 N N . ARG A 1 89 ? 7.038 -2.725 3.764 1.00 97.50 89 ARG A N 1
ATOM 714 C CA . ARG A 1 89 ? 7.431 -2.080 5.019 1.00 97.50 89 ARG A CA 1
ATOM 715 C C . ARG A 1 89 ? 6.272 -1.299 5.636 1.00 97.50 89 ARG A C 1
ATOM 717 O O . ARG A 1 89 ? 5.958 -1.532 6.798 1.00 97.50 89 ARG A O 1
ATOM 724 N N . SER A 1 90 ? 5.578 -0.472 4.856 1.00 95.12 90 SER A N 1
ATOM 725 C CA . SER A 1 90 ? 4.384 0.267 5.290 1.00 95.12 90 SER A CA 1
ATOM 726 C C . SER A 1 90 ? 3.274 -0.667 5.772 1.00 95.12 90 SER A C 1
ATOM 728 O O . SER A 1 90 ? 2.661 -0.425 6.816 1.00 95.12 90 SER A O 1
ATOM 730 N N . LEU A 1 91 ? 3.052 -1.778 5.062 1.00 97.25 91 LEU A N 1
ATOM 731 C CA . LEU A 1 91 ? 2.114 -2.809 5.491 1.00 97.25 91 LEU A CA 1
ATOM 732 C C . LEU A 1 91 ? 2.540 -3.433 6.825 1.00 97.25 91 LEU A C 1
ATOM 734 O O . LEU A 1 91 ? 1.740 -3.447 7.756 1.00 97.25 91 LEU A O 1
ATOM 738 N N . ALA A 1 92 ? 3.788 -3.893 6.952 1.00 97.44 92 ALA A N 1
ATOM 739 C CA . ALA A 1 92 ? 4.304 -4.489 8.186 1.00 97.44 92 ALA A CA 1
ATOM 740 C C . ALA A 1 92 ? 4.161 -3.537 9.385 1.00 97.44 92 ALA A C 1
ATOM 742 O O . ALA A 1 92 ? 3.585 -3.912 10.403 1.00 97.44 92 ALA A O 1
ATOM 743 N N . THR A 1 93 ? 4.558 -2.272 9.226 1.00 96.44 93 THR A N 1
ATOM 744 C CA . THR A 1 93 ? 4.396 -1.244 10.262 1.00 96.44 93 THR A CA 1
ATOM 745 C C . THR A 1 93 ? 2.929 -1.017 10.631 1.00 96.44 93 THR A C 1
ATOM 747 O O . THR A 1 93 ? 2.604 -0.803 11.800 1.00 96.44 93 THR A O 1
ATOM 750 N N . SER A 1 94 ? 2.009 -1.096 9.668 1.00 96.00 94 SER A N 1
ATOM 751 C CA . SER A 1 94 ? 0.572 -0.994 9.945 1.00 96.00 94 SER A CA 1
ATOM 752 C C . SER A 1 94 ? 0.085 -2.166 10.808 1.00 96.00 94 SER A C 1
ATOM 754 O O . SER A 1 94 ? -0.645 -1.952 11.781 1.00 96.00 94 SER A O 1
ATOM 756 N N . LEU A 1 95 ? 0.530 -3.391 10.509 1.00 97.25 95 LEU A N 1
ATOM 757 C CA . LEU A 1 95 ? 0.209 -4.585 11.300 1.00 97.25 95 LEU A CA 1
ATOM 758 C C . LEU A 1 95 ? 0.760 -4.492 12.725 1.00 97.25 95 LEU A C 1
ATOM 760 O O . LEU A 1 95 ? 0.014 -4.730 13.678 1.00 97.25 95 LEU A O 1
ATOM 764 N N . ASP A 1 96 ? 2.012 -4.063 12.880 1.00 97.38 96 ASP A N 1
ATOM 765 C CA . ASP A 1 96 ? 2.644 -3.855 14.189 1.00 97.38 96 ASP A CA 1
ATOM 766 C C . ASP A 1 96 ? 1.899 -2.798 15.017 1.00 97.38 96 ASP A C 1
ATOM 768 O O . ASP A 1 96 ? 1.744 -2.919 16.234 1.00 97.38 96 ASP A O 1
ATOM 772 N N . ASN A 1 97 ? 1.331 -1.793 14.346 1.00 95.06 97 ASN A N 1
ATOM 773 C CA . ASN A 1 97 ? 0.486 -0.769 14.955 1.00 95.06 97 ASN A CA 1
ATOM 774 C C . ASN A 1 97 ? -0.956 -1.236 15.233 1.00 95.06 97 ASN A C 1
ATOM 776 O O . ASN A 1 97 ? -1.810 -0.427 15.621 1.00 95.06 97 ASN A O 1
ATOM 780 N N . GLY A 1 98 ? -1.254 -2.525 15.073 1.00 96.75 98 GLY A N 1
ATOM 781 C CA . GLY A 1 98 ? -2.528 -3.142 15.437 1.00 96.75 98 GLY A CA 1
ATOM 782 C C . GLY A 1 98 ? -3.633 -2.993 14.392 1.00 96.75 98 GLY A C 1
ATOM 783 O O . GLY A 1 98 ? -4.804 -3.203 14.723 1.00 96.75 98 GLY A O 1
ATOM 784 N N . TRP A 1 99 ? -3.293 -2.618 13.158 1.00 97.94 99 TRP A N 1
ATOM 785 C CA . TRP A 1 99 ? -4.201 -2.783 12.026 1.00 97.94 99 TRP A CA 1
ATOM 786 C C . TRP A 1 99 ? -4.277 -4.257 11.623 1.00 97.94 99 TRP A C 1
ATOM 788 O O . TRP A 1 99 ? -3.350 -5.033 11.840 1.00 97.94 99 TRP A O 1
ATOM 798 N N . ARG A 1 100 ? -5.402 -4.663 11.039 1.00 98.12 100 ARG A N 1
ATOM 799 C CA . ARG A 1 100 ? -5.609 -6.023 10.532 1.00 98.12 100 ARG A CA 1
ATOM 800 C C . ARG A 1 100 ? -6.007 -5.973 9.071 1.00 98.12 100 ARG A C 1
ATOM 802 O O . ARG A 1 100 ? -6.857 -5.167 8.706 1.00 98.12 100 ARG A O 1
ATOM 809 N N . ILE A 1 101 ? -5.437 -6.858 8.265 1.00 98.25 101 ILE A N 1
ATOM 810 C CA . ILE A 1 101 ? -5.819 -7.025 6.862 1.00 98.25 101 ILE A CA 1
ATOM 811 C C . ILE A 1 101 ? -7.228 -7.611 6.809 1.00 98.25 101 ILE A C 1
ATOM 813 O O . ILE A 1 101 ? -7.498 -8.639 7.429 1.00 98.25 101 ILE A O 1
ATOM 817 N N . VAL A 1 102 ? -8.118 -6.951 6.073 1.00 97.88 102 VAL A N 1
ATOM 818 C CA . VAL A 1 102 ? -9.443 -7.483 5.718 1.00 97.88 102 VAL A CA 1
ATOM 819 C C . VAL A 1 102 ? -9.532 -7.845 4.236 1.00 97.88 102 VAL A C 1
ATOM 821 O O . VAL A 1 102 ? -10.366 -8.664 3.865 1.00 97.88 102 VAL A O 1
ATOM 824 N N . TYR A 1 103 ? -8.650 -7.283 3.408 1.00 97.69 103 TYR A N 1
ATOM 825 C CA . TYR A 1 103 ? -8.481 -7.637 2.003 1.00 97.69 103 TYR A CA 1
ATOM 826 C C . TYR A 1 103 ? -7.031 -7.396 1.575 1.00 97.69 103 TYR A C 1
ATOM 828 O O . TYR A 1 103 ? -6.439 -6.407 1.999 1.00 97.69 103 TYR A O 1
ATOM 836 N N . ASP A 1 104 ? -6.480 -8.275 0.743 1.00 97.56 104 ASP A N 1
ATOM 837 C CA . ASP A 1 104 ? -5.170 -8.124 0.102 1.00 97.56 104 ASP A CA 1
ATOM 838 C C . ASP A 1 104 ? -5.211 -8.849 -1.247 1.00 97.56 104 ASP A C 1
ATOM 840 O O . ASP A 1 104 ? -5.339 -10.075 -1.291 1.00 97.56 104 ASP A O 1
ATOM 844 N N . GLY A 1 105 ? -5.181 -8.099 -2.345 1.00 95.06 105 GLY A N 1
ATOM 845 C CA . GLY A 1 105 ? -5.338 -8.682 -3.671 1.00 95.06 105 GLY A CA 1
ATOM 846 C C . GLY A 1 105 ? -5.389 -7.663 -4.800 1.00 95.06 105 GLY A C 1
ATOM 847 O O . GLY A 1 105 ? -4.816 -6.579 -4.708 1.00 95.06 105 GLY A O 1
ATOM 848 N N . ALA A 1 106 ? -6.053 -8.053 -5.887 1.00 92.31 106 ALA A N 1
ATOM 849 C CA . ALA A 1 106 ? -6.303 -7.213 -7.053 1.00 92.31 106 ALA A CA 1
ATOM 850 C C . ALA A 1 106 ? -7.170 -5.977 -6.709 1.00 92.31 106 ALA A C 1
ATOM 852 O O . ALA A 1 106 ? -7.750 -5.903 -5.627 1.00 92.31 106 ALA A O 1
ATOM 853 N N . PRO A 1 107 ? -7.282 -4.992 -7.615 1.00 88.81 107 PRO A N 1
ATOM 854 C CA . PRO A 1 107 ? -8.200 -3.874 -7.430 1.00 88.81 107 PRO A CA 1
ATOM 855 C C . PRO A 1 107 ? -9.631 -4.337 -7.140 1.00 88.81 107 PRO A C 1
ATOM 857 O O . PRO A 1 107 ? -10.147 -5.253 -7.784 1.00 88.81 107 PRO A O 1
ATOM 860 N N . LEU A 1 108 ? -10.280 -3.677 -6.182 1.00 85.31 108 LEU A N 1
ATOM 861 C CA . LEU A 1 108 ? -11.704 -3.863 -5.921 1.00 85.31 108 LEU A CA 1
ATOM 862 C C . LEU A 1 108 ? -12.502 -3.116 -6.995 1.00 85.31 108 LEU A C 1
ATOM 864 O O . LEU A 1 108 ? -12.289 -1.924 -7.202 1.00 85.31 108 LEU A O 1
ATOM 868 N N . VAL A 1 109 ? -13.414 -3.820 -7.663 1.00 81.19 109 VAL A N 1
ATOM 869 C CA . VAL A 1 109 ? -14.305 -3.274 -8.697 1.00 81.19 109 VAL A CA 1
ATOM 870 C C . VAL A 1 109 ? -15.740 -3.470 -8.219 1.00 81.19 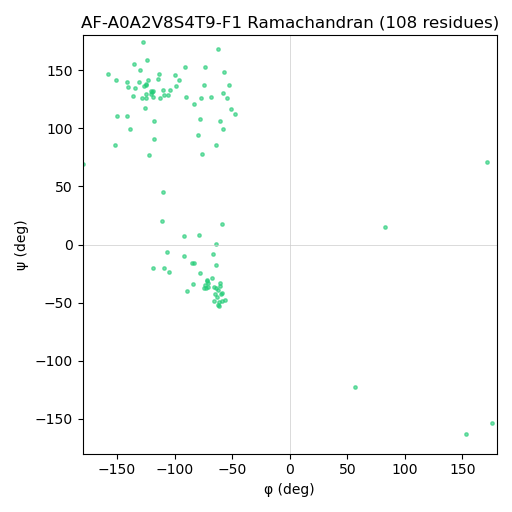109 VAL A C 1
ATOM 872 O O . VAL A 1 109 ? -16.082 -4.567 -7.769 1.00 81.19 109 VAL A O 1
ATOM 875 N N . GLY A 1 110 ? -16.565 -2.427 -8.281 1.00 65.56 110 GLY A N 1
ATOM 876 C CA . GLY A 1 110 ? -17.947 -2.438 -7.799 1.00 65.56 110 GLY A CA 1
ATOM 877 C C . GLY A 1 110 ? -18.787 -1.354 -8.439 1.00 65.56 110 GLY A C 1
ATOM 878 O O . GLY A 1 110 ? -18.192 -0.346 -8.878 1.00 65.56 110 GLY A O 1
#

Foldseek 3Di:
DDPVVCVVCVVVPPDDDDDPDPDDPPPPPVPWAWDDKKKWWKDDPPWIKIWIWTQTPQWIKIWIGGPVDPDIDMDTGRDPVVSVVVSVVVVVVCVVVPIDTPDIGGDDDD

Radius of gyration: 15.44 Å; Cα contacts (8 Å, |Δi|>4): 145; chains: 1; bounding box: 32×37×46 Å

Mean predicted aligned error: 11.25 Å